Protein AF-V5GEQ9-F1 (afdb_monomer_lite)

InterPro domains:
  IPR002014 VHS domain [PS50179] (1-59)
  IPR004152 GAT domain [PS50909] (85-118)
  IPR008942 ENTH/VHS [G3DSA:1.25.40.90] (1-76)
  IPR008942 ENTH/VHS [SSF48464] (1-57)
  IPR027422 ADP-ribosylation factor-binding protein GGA1-3 [PTHR45905] (1-118)
  IPR041198 N-terminal extension of GAT domain [PF18308] (83-118)

Sequence (118 aa):
RFLNEMIKLVSPKYLGSQTPLTVKQKVLQLLYVWTLDYPKETKIKEAFDMLRKQGVIREIPNPNVPSYEPVNVPKRKLTSSVFQDEEKSKILQKLLQSKDPEDVQAANWLIKSMVKED

Radius of gyration: 20.28 Å; chains: 1; bounding box: 54×36×34 Å

Structure (mmCIF, N/CA/C/O backbone):
data_AF-V5GEQ9-F1
#
_entry.id   AF-V5GEQ9-F1
#
loop_
_atom_site.group_PDB
_atom_site.id
_atom_site.type_symbol
_atom_site.label_atom_id
_atom_site.label_alt_id
_atom_site.label_comp_id
_atom_site.label_asym_id
_atom_site.label_entity_id
_atom_site.label_seq_id
_atom_site.pdbx_PDB_ins_code
_atom_site.Cartn_x
_atom_site.Cartn_y
_atom_site.Cartn_z
_atom_site.occupancy
_atom_site.B_iso_or_equiv
_atom_site.auth_seq_id
_atom_site.auth_comp_id
_atom_site.auth_asym_id
_atom_site.auth_atom_id
_atom_site.pdbx_PDB_model_num
ATOM 1 N N . ARG A 1 1 ? 12.685 -7.970 4.347 1.00 89.62 1 ARG A N 1
ATOM 2 C CA . ARG A 1 1 ? 13.146 -8.695 3.131 1.00 89.62 1 ARG A CA 1
ATOM 3 C C . ARG A 1 1 ? 12.052 -8.769 2.066 1.00 89.62 1 ARG A C 1
ATOM 5 O O . ARG A 1 1 ? 12.287 -8.258 0.987 1.00 89.62 1 ARG A O 1
ATOM 12 N N . PHE A 1 2 ? 10.868 -9.315 2.369 1.00 96.00 2 PHE A N 1
ATOM 13 C CA . PHE A 1 2 ? 9.756 -9.443 1.410 1.00 96.00 2 PHE A CA 1
ATOM 14 C C . PHE A 1 2 ? 9.340 -8.122 0.729 1.00 96.00 2 PHE A C 1
ATOM 16 O O . PHE A 1 2 ? 9.328 -8.047 -0.495 1.00 96.00 2 PHE A O 1
ATOM 23 N N . LEU A 1 3 ? 9.106 -7.053 1.503 1.00 95.88 3 LEU A N 1
ATOM 24 C CA . LEU A 1 3 ? 8.722 -5.739 0.958 1.00 95.88 3 LEU A CA 1
ATOM 25 C C . LEU A 1 3 ? 9.721 -5.185 -0.070 1.00 95.88 3 LEU A C 1
ATOM 27 O O . LEU A 1 3 ? 9.317 -4.512 -1.010 1.00 95.88 3 LEU A O 1
ATOM 31 N N . ASN A 1 4 ? 11.011 -5.505 0.062 1.00 95.44 4 ASN A N 1
ATOM 32 C CA . ASN A 1 4 ? 12.026 -5.045 -0.887 1.00 95.44 4 ASN A CA 1
ATOM 33 C C . ASN A 1 4 ? 11.823 -5.674 -2.268 1.00 95.44 4 ASN A C 1
ATOM 35 O O . ASN A 1 4 ? 12.003 -4.995 -3.274 1.00 95.44 4 ASN A O 1
ATOM 39 N N . GLU A 1 5 ? 11.417 -6.943 -2.325 1.00 96.81 5 GLU A N 1
ATOM 40 C CA . GLU A 1 5 ? 11.107 -7.604 -3.594 1.00 96.81 5 GLU A CA 1
ATOM 41 C C . GLU A 1 5 ? 9.839 -7.007 -4.219 1.00 96.81 5 GLU A C 1
ATOM 43 O O . GLU A 1 5 ? 9.826 -6.718 -5.413 1.00 96.81 5 GLU A O 1
ATOM 48 N N . MET A 1 6 ? 8.827 -6.678 -3.405 1.00 95.44 6 MET A N 1
ATOM 49 C CA . MET A 1 6 ? 7.636 -5.961 -3.882 1.00 95.44 6 MET A CA 1
ATOM 50 C C . MET A 1 6 ? 7.980 -4.582 -4.458 1.00 95.44 6 MET A C 1
ATOM 52 O O . MET A 1 6 ? 7.485 -4.207 -5.519 1.00 95.44 6 MET A O 1
ATOM 56 N N . ILE A 1 7 ? 8.871 -3.838 -3.796 1.00 94.38 7 ILE A N 1
ATOM 57 C CA . ILE A 1 7 ? 9.342 -2.524 -4.254 1.00 94.38 7 ILE A CA 1
ATOM 58 C C . ILE A 1 7 ? 10.080 -2.639 -5.594 1.00 94.38 7 ILE A C 1
ATOM 60 O O . ILE A 1 7 ? 9.846 -1.824 -6.488 1.00 94.38 7 ILE A O 1
ATOM 64 N N . LYS A 1 8 ? 10.940 -3.650 -5.772 1.00 95.06 8 LYS A N 1
ATOM 65 C CA . LYS A 1 8 ? 11.666 -3.866 -7.037 1.00 95.06 8 LYS A CA 1
ATOM 66 C C . LYS A 1 8 ? 10.723 -4.118 -8.215 1.00 95.06 8 LYS A C 1
ATOM 68 O O . LYS A 1 8 ? 11.030 -3.676 -9.319 1.00 95.06 8 LYS A O 1
ATOM 73 N N . LEU A 1 9 ? 9.584 -4.778 -7.988 1.00 94.75 9 LEU A N 1
ATOM 74 C CA . LEU A 1 9 ? 8.586 -5.052 -9.030 1.00 94.75 9 LEU A CA 1
ATOM 75 C C . LEU A 1 9 ? 7.894 -3.790 -9.553 1.00 94.75 9 LEU A C 1
ATOM 77 O O . LEU A 1 9 ? 7.480 -3.770 -10.709 1.00 94.75 9 LEU A O 1
ATOM 81 N N . VAL A 1 10 ? 7.757 -2.750 -8.727 1.00 92.81 10 VAL A N 1
ATOM 82 C CA . VAL A 1 10 ? 7.013 -1.527 -9.085 1.00 92.81 10 VAL A CA 1
ATOM 83 C C . VAL A 1 10 ? 7.908 -0.326 -9.361 1.00 92.81 10 VAL A C 1
ATOM 85 O O . VAL A 1 10 ? 7.502 0.592 -10.069 1.00 92.81 10 VAL A O 1
ATOM 88 N N . SER A 1 11 ? 9.128 -0.317 -8.831 1.00 91.81 11 SER A N 1
ATOM 89 C CA . SER A 1 11 ? 10.044 0.809 -8.972 1.00 91.81 11 SER A CA 1
ATOM 90 C C . SER A 1 11 ? 10.723 0.816 -10.352 1.00 91.81 11 SER A C 1
ATOM 92 O O . SER A 1 11 ? 11.357 -0.179 -10.719 1.00 91.81 11 SER A O 1
ATOM 94 N N . PRO A 1 12 ? 10.683 1.942 -11.095 1.00 88.12 12 PRO A N 1
ATOM 95 C CA . PRO A 1 12 ? 11.366 2.083 -12.388 1.00 88.12 12 PRO A CA 1
ATOM 96 C C . PRO A 1 12 ? 12.887 1.909 -12.311 1.00 88.12 12 PRO A C 1
ATOM 98 O O . PRO A 1 12 ? 13.520 1.622 -13.318 1.00 88.12 12 PRO A O 1
ATOM 101 N N . LYS A 1 13 ? 13.476 2.068 -11.116 1.00 90.31 13 LYS A N 1
ATOM 102 C CA . LYS A 1 13 ? 14.910 1.845 -10.870 1.00 90.31 13 LYS A CA 1
ATOM 103 C C . LYS A 1 13 ? 15.316 0.367 -10.950 1.00 90.31 13 LYS A C 1
ATOM 105 O O . LYS A 1 13 ? 16.505 0.075 -10.948 1.00 90.31 13 LYS A O 1
ATOM 110 N N . TYR A 1 14 ? 14.345 -0.544 -10.963 1.00 92.19 14 TYR A N 1
ATOM 111 C CA . TYR A 1 14 ? 14.555 -1.988 -10.966 1.00 92.19 14 TYR A CA 1
ATOM 112 C C . TYR A 1 14 ? 13.716 -2.636 -12.078 1.00 92.19 14 TYR A C 1
ATOM 114 O O . TYR A 1 14 ? 13.899 -2.328 -13.252 1.00 92.19 14 TYR A O 1
ATOM 122 N N . LEU A 1 15 ? 12.780 -3.522 -11.726 1.00 90.38 15 LEU A N 1
ATOM 123 C CA . LEU A 1 15 ? 11.959 -4.261 -12.683 1.00 90.38 15 LEU A CA 1
ATOM 124 C C . LEU A 1 15 ? 10.701 -3.492 -13.099 1.00 90.38 15 LEU A C 1
ATOM 126 O O . LEU A 1 15 ? 10.023 -3.913 -14.026 1.00 90.38 15 LEU A O 1
ATOM 130 N N . GLY A 1 16 ? 10.387 -2.347 -12.481 1.00 89.06 16 GLY A N 1
ATOM 131 C CA . GLY A 1 16 ? 9.139 -1.613 -12.724 1.00 89.06 16 GLY A CA 1
ATOM 132 C C . GLY A 1 16 ? 8.881 -1.221 -14.183 1.00 89.06 16 GLY A C 1
ATOM 133 O O . GLY A 1 16 ? 7.722 -1.100 -14.579 1.00 89.06 16 GLY A O 1
ATOM 134 N N . SER A 1 17 ? 9.917 -1.064 -15.007 1.00 88.50 17 SER A N 1
ATOM 135 C CA . SER A 1 17 ? 9.759 -0.790 -16.445 1.00 88.50 17 SER A CA 1
ATOM 136 C C . SER A 1 17 ? 9.407 -2.040 -17.264 1.00 88.50 17 SER A C 1
ATOM 138 O O . SER A 1 17 ? 8.794 -1.914 -18.317 1.00 88.50 17 SER A O 1
ATOM 140 N N . GLN A 1 18 ? 9.760 -3.232 -16.774 1.00 92.94 18 GLN A N 1
ATOM 141 C CA . GLN A 1 18 ? 9.521 -4.527 -17.427 1.00 92.94 18 GLN A CA 1
ATOM 142 C C . GLN A 1 18 ? 8.279 -5.238 -16.869 1.00 92.94 18 GLN A C 1
ATOM 144 O O . GLN A 1 18 ? 7.662 -6.053 -17.550 1.00 92.94 18 GLN A O 1
ATOM 149 N N . THR A 1 19 ? 7.889 -4.926 -15.632 1.00 90.81 19 THR A N 1
ATOM 150 C CA . THR A 1 19 ? 6.704 -5.499 -14.993 1.00 90.81 19 THR A CA 1
ATOM 151 C C . THR A 1 19 ? 5.424 -5.011 -15.689 1.00 90.81 19 THR A C 1
ATOM 153 O O . THR A 1 19 ? 5.233 -3.792 -15.818 1.00 90.81 19 THR A O 1
ATOM 156 N N . PRO A 1 20 ? 4.499 -5.920 -16.064 1.00 91.56 20 PRO A N 1
ATOM 157 C CA . PRO A 1 20 ? 3.200 -5.558 -16.623 1.00 91.56 20 PRO A CA 1
ATOM 158 C C . PRO A 1 20 ? 2.429 -4.579 -15.733 1.00 91.56 20 PRO A C 1
ATOM 160 O O . PRO A 1 20 ? 2.487 -4.647 -14.501 1.00 91.56 20 PRO A O 1
ATOM 163 N N . LEU A 1 21 ? 1.671 -3.668 -16.350 1.00 85.62 21 LEU A N 1
ATOM 164 C CA . LEU A 1 21 ? 0.924 -2.636 -15.624 1.00 85.62 21 LEU A CA 1
ATOM 165 C C . LEU A 1 21 ? -0.063 -3.234 -14.610 1.00 85.62 21 LEU A C 1
ATOM 167 O O . LEU A 1 21 ? -0.110 -2.774 -13.472 1.00 85.62 21 LEU A O 1
ATOM 171 N N . THR A 1 22 ? -0.774 -4.295 -14.994 1.00 85.56 22 THR A N 1
ATOM 172 C CA . THR A 1 22 ? -1.734 -5.017 -14.142 1.00 85.56 22 THR A CA 1
ATOM 173 C C . THR A 1 22 ? -1.081 -5.577 -12.879 1.00 85.56 22 THR A C 1
ATOM 175 O O . THR A 1 22 ? -1.619 -5.448 -11.779 1.00 85.56 22 THR A O 1
ATOM 178 N N . VAL A 1 23 ? 0.127 -6.133 -13.009 1.00 88.62 23 VAL A N 1
ATOM 179 C CA . VAL A 1 23 ? 0.904 -6.647 -11.876 1.00 88.62 23 VAL A CA 1
ATOM 180 C C . VAL A 1 23 ? 1.328 -5.496 -10.970 1.00 88.62 23 VAL A C 1
ATOM 182 O O . VAL A 1 23 ? 1.116 -5.570 -9.762 1.00 88.62 23 VAL A O 1
ATOM 185 N N . LYS A 1 24 ? 1.850 -4.394 -11.528 1.00 86.75 24 LYS A N 1
ATOM 186 C CA . LYS A 1 24 ? 2.223 -3.213 -10.730 1.00 86.75 24 LYS A CA 1
ATOM 187 C C . LYS A 1 24 ? 1.040 -2.657 -9.947 1.00 86.75 24 LYS A C 1
ATOM 189 O O . LYS A 1 24 ? 1.166 -2.410 -8.752 1.00 86.75 24 LYS A O 1
ATOM 194 N N . GLN A 1 25 ? -0.114 -2.517 -10.596 1.00 85.62 25 GLN A N 1
ATOM 195 C CA . GLN A 1 25 ? -1.346 -2.073 -9.949 1.00 85.62 25 GLN A CA 1
ATOM 196 C C . GLN A 1 25 ? -1.742 -3.005 -8.803 1.00 85.62 25 GLN A C 1
ATOM 198 O O . GLN A 1 25 ? -2.041 -2.522 -7.713 1.00 85.62 25 GLN A O 1
ATOM 203 N N . LYS A 1 26 ? -1.673 -4.329 -9.001 1.00 87.50 26 LYS A N 1
ATOM 204 C CA . LYS A 1 26 ? -2.021 -5.290 -7.949 1.00 87.50 26 LYS A CA 1
ATOM 205 C C . LYS A 1 26 ? -1.062 -5.240 -6.761 1.00 87.50 26 LYS A C 1
ATOM 207 O O . LYS A 1 26 ? -1.513 -5.285 -5.620 1.00 87.50 26 LYS A O 1
ATOM 212 N N . VAL A 1 27 ? 0.240 -5.103 -7.014 1.00 91.38 27 VAL A N 1
ATOM 213 C CA . VAL A 1 27 ? 1.247 -4.928 -5.956 1.00 91.38 27 VAL A CA 1
ATOM 214 C C . VAL A 1 27 ? 0.969 -3.669 -5.139 1.00 91.38 27 VAL A C 1
ATOM 216 O O . VAL A 1 27 ? 0.955 -3.728 -3.912 1.00 91.38 27 VAL A O 1
ATOM 219 N N . LEU A 1 28 ? 0.718 -2.539 -5.805 1.00 89.69 28 LEU A N 1
ATOM 220 C CA . LEU A 1 28 ? 0.422 -1.274 -5.132 1.00 89.69 28 LEU A CA 1
ATOM 221 C C . LEU A 1 28 ? -0.895 -1.335 -4.344 1.00 89.69 28 LEU A C 1
ATOM 223 O O . LEU A 1 28 ? -0.950 -0.829 -3.226 1.00 89.69 28 LEU A O 1
ATOM 227 N N . GLN A 1 29 ? -1.921 -1.997 -4.889 1.00 87.12 29 GLN A N 1
ATOM 228 C CA . GLN A 1 29 ? -3.192 -2.235 -4.201 1.00 87.12 29 GLN A CA 1
ATOM 229 C C . GLN A 1 29 ? -2.990 -3.069 -2.929 1.00 87.12 29 GLN A C 1
ATOM 231 O O . GLN A 1 29 ? -3.497 -2.698 -1.875 1.00 87.12 29 GLN A O 1
ATOM 236 N N . LEU A 1 30 ? -2.235 -4.171 -3.006 1.00 88.19 30 LEU A N 1
ATOM 237 C CA . LEU A 1 30 ? -1.951 -5.020 -1.845 1.00 88.19 30 LEU A CA 1
ATOM 238 C C . LEU A 1 30 ? -1.166 -4.267 -0.771 1.00 88.19 30 LEU A C 1
ATOM 240 O O . LEU A 1 30 ? -1.536 -4.327 0.395 1.00 88.19 30 LEU A O 1
ATOM 244 N N . LEU A 1 31 ? -0.132 -3.513 -1.159 1.00 89.62 31 LEU A N 1
ATOM 245 C CA . LEU A 1 31 ? 0.618 -2.683 -0.216 1.00 89.62 31 LEU A CA 1
ATOM 246 C C . LEU A 1 31 ? -0.294 -1.677 0.491 1.00 89.62 31 LEU A C 1
ATOM 248 O O . LEU A 1 31 ? -0.179 -1.536 1.702 1.00 89.62 31 LEU A O 1
ATOM 252 N N . TYR A 1 32 ? -1.211 -1.027 -0.234 1.00 87.69 32 TYR A N 1
ATOM 253 C CA . TYR A 1 32 ? -2.191 -0.117 0.358 1.00 87.69 32 TYR A CA 1
ATOM 254 C C . TYR A 1 32 ? -3.119 -0.830 1.350 1.00 87.69 32 TYR A C 1
ATOM 256 O O . TYR A 1 32 ? -3.201 -0.415 2.503 1.00 87.69 32 TYR A O 1
ATOM 264 N N . VAL A 1 33 ? -3.771 -1.922 0.939 1.00 86.56 33 VAL A N 1
ATOM 265 C CA . VAL A 1 33 ? -4.676 -2.700 1.805 1.00 86.56 33 VAL A CA 1
ATOM 266 C C . VAL A 1 33 ? -3.959 -3.154 3.076 1.00 86.56 33 VAL A C 1
ATOM 268 O O . VAL A 1 33 ? -4.469 -2.969 4.174 1.00 86.56 33 VAL A O 1
ATOM 271 N N . TRP A 1 34 ? -2.717 -3.624 2.963 1.00 91.75 34 TRP A N 1
ATOM 272 C CA . TRP A 1 34 ? -1.935 -4.034 4.126 1.00 91.75 34 TRP A CA 1
ATOM 273 C C . TRP A 1 34 ? -1.568 -2.887 5.071 1.00 91.75 34 TRP A C 1
ATOM 275 O O . TRP A 1 34 ? -1.363 -3.143 6.254 1.00 91.75 34 TRP A O 1
ATOM 285 N N . THR A 1 35 ? -1.515 -1.632 4.606 1.00 88.44 35 THR A N 1
AT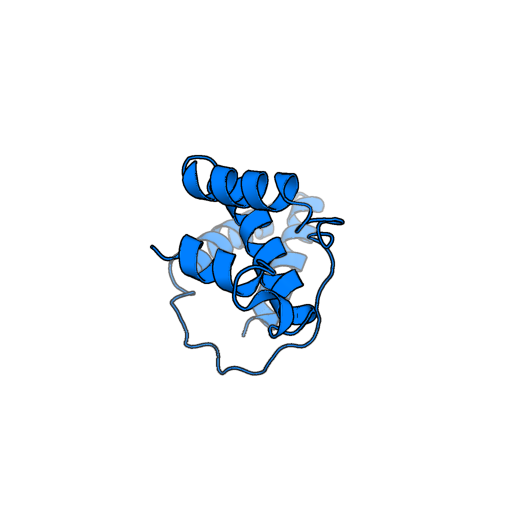OM 286 C CA . THR A 1 35 ? -1.383 -0.495 5.538 1.00 88.44 35 THR A CA 1
ATOM 287 C C . THR A 1 35 ? -2.621 -0.301 6.414 1.00 88.44 35 THR A C 1
ATOM 289 O O . THR A 1 35 ? -2.492 0.247 7.507 1.00 88.44 35 THR A O 1
ATOM 292 N N . LEU A 1 36 ? -3.794 -0.745 5.949 1.00 86.25 36 LEU A N 1
ATOM 293 C CA . LEU A 1 36 ? -5.058 -0.687 6.686 1.00 86.25 36 LEU A CA 1
ATOM 294 C C . LEU A 1 36 ? -5.243 -1.919 7.579 1.00 86.25 36 LEU A C 1
ATOM 296 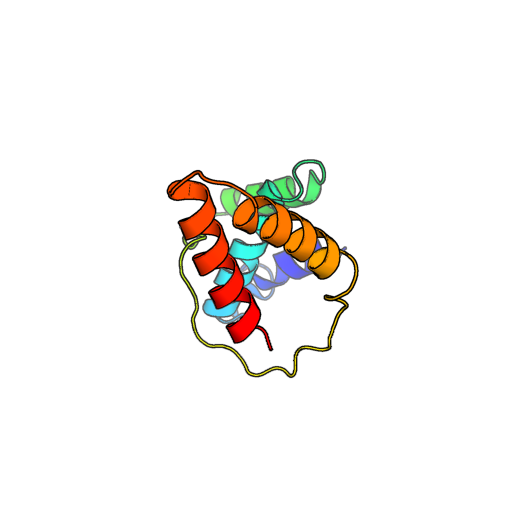O O . LEU A 1 36 ? -5.569 -1.767 8.752 1.00 86.25 36 LEU A O 1
ATOM 300 N N . ASP A 1 37 ? -4.986 -3.116 7.045 1.00 88.69 37 ASP A N 1
ATOM 301 C CA . ASP A 1 37 ? -5.193 -4.388 7.754 1.00 88.69 37 ASP A CA 1
ATOM 302 C C . ASP A 1 37 ? -4.146 -4.627 8.853 1.00 88.69 37 ASP A C 1
ATOM 304 O O . ASP A 1 37 ? -4.433 -5.245 9.880 1.00 88.69 37 ASP A O 1
ATOM 308 N N . TYR A 1 38 ? -2.923 -4.119 8.659 1.00 89.69 38 TYR A N 1
ATOM 309 C CA . TYR A 1 38 ? -1.794 -4.325 9.569 1.00 89.69 38 TYR A CA 1
ATOM 310 C C . TYR A 1 38 ? -1.182 -2.992 10.035 1.00 89.69 38 TYR A C 1
ATOM 312 O O . TYR A 1 38 ? -0.003 -2.727 9.793 1.00 89.69 38 TYR A O 1
ATOM 320 N N . PRO A 1 39 ? -1.926 -2.141 10.768 1.00 88.62 39 PRO A N 1
ATOM 321 C CA . PRO A 1 39 ? -1.469 -0.797 11.139 1.00 88.62 39 PRO A CA 1
ATOM 322 C C . PRO A 1 39 ? -0.259 -0.798 12.090 1.00 88.62 39 PRO A C 1
ATOM 324 O O . PRO A 1 39 ? 0.459 0.197 12.184 1.00 88.62 39 PRO A O 1
ATOM 327 N N . LYS A 1 40 ? -0.012 -1.913 12.793 1.00 92.31 40 LYS A N 1
ATOM 328 C CA . LYS A 1 40 ? 1.166 -2.099 13.657 1.00 92.31 40 LYS A CA 1
ATOM 329 C C . LYS A 1 40 ? 2.451 -2.350 12.857 1.00 92.31 40 LYS A C 1
ATOM 331 O O . LYS A 1 40 ? 3.539 -2.072 13.353 1.00 92.31 40 LYS A O 1
ATOM 336 N N . GLU A 1 41 ? 2.336 -2.836 11.620 1.00 92.75 41 GLU A N 1
ATOM 337 C CA . GLU A 1 41 ? 3.468 -3.142 10.744 1.00 92.75 41 GLU A CA 1
ATOM 338 C C . GLU A 1 41 ? 3.934 -1.882 10.005 1.00 92.75 41 GLU A C 1
ATOM 340 O O . GLU A 1 41 ? 3.700 -1.677 8.810 1.00 92.75 41 GLU A O 1
ATOM 345 N N . THR A 1 42 ? 4.630 -1.008 10.732 1.00 92.75 42 THR A N 1
ATOM 346 C CA . THR A 1 42 ? 5.049 0.321 10.249 1.00 92.75 42 THR A CA 1
ATOM 347 C C . THR A 1 42 ? 5.866 0.273 8.958 1.00 92.75 42 THR A C 1
ATOM 349 O O . THR A 1 42 ? 5.756 1.168 8.120 1.00 92.75 42 THR A O 1
ATOM 352 N N . LYS A 1 43 ? 6.625 -0.807 8.735 1.00 95.56 43 LYS A N 1
ATOM 353 C CA . LYS A 1 43 ? 7.447 -1.008 7.532 1.00 95.56 43 LYS A CA 1
ATOM 354 C C . LYS A 1 43 ? 6.634 -1.044 6.240 1.00 95.56 43 LYS A C 1
ATOM 356 O O . LYS A 1 43 ? 7.140 -0.626 5.199 1.00 95.56 43 LYS A O 1
ATOM 361 N N . ILE A 1 44 ? 5.389 -1.517 6.293 1.00 92.69 44 ILE A N 1
ATOM 362 C CA . ILE A 1 44 ? 4.498 -1.551 5.128 1.00 92.69 44 ILE A CA 1
ATOM 363 C C . ILE A 1 44 ? 4.108 -0.121 4.750 1.00 92.69 44 ILE A C 1
ATOM 365 O O . ILE A 1 44 ? 4.257 0.280 3.593 1.00 92.69 44 ILE A O 1
ATOM 369 N N . LYS A 1 45 ? 3.698 0.674 5.746 1.00 91.56 45 LYS A N 1
ATOM 370 C CA . LYS A 1 45 ? 3.351 2.087 5.570 1.00 91.56 45 LYS A CA 1
ATOM 371 C C . LYS A 1 45 ? 4.543 2.912 5.085 1.00 91.56 45 LYS A C 1
ATOM 373 O O . LYS A 1 45 ? 4.398 3.676 4.138 1.00 91.56 45 LYS A O 1
ATOM 378 N N . GLU A 1 46 ? 5.728 2.708 5.662 1.00 93.75 46 GLU A N 1
ATOM 379 C CA . GLU A 1 46 ? 6.970 3.357 5.218 1.00 93.75 46 GLU A CA 1
ATOM 380 C C . GLU A 1 46 ? 7.277 3.066 3.741 1.00 93.75 46 GLU A C 1
ATOM 382 O O . GLU A 1 46 ? 7.575 3.983 2.975 1.00 93.75 46 GLU A O 1
ATOM 387 N N . ALA A 1 47 ? 7.178 1.799 3.320 1.00 94.19 47 ALA A N 1
ATOM 388 C CA . ALA A 1 47 ? 7.422 1.403 1.936 1.00 94.19 47 ALA A CA 1
ATOM 389 C C . ALA A 1 47 ? 6.397 2.021 0.970 1.00 94.19 47 ALA A C 1
ATOM 391 O O . ALA A 1 47 ? 6.773 2.524 -0.092 1.00 94.19 47 ALA A O 1
ATOM 392 N N . PHE A 1 48 ? 5.117 2.020 1.347 1.00 91.69 48 PHE A N 1
ATOM 393 C CA . PHE A 1 48 ? 4.045 2.619 0.557 1.00 91.69 48 PHE A CA 1
ATOM 394 C C . PHE A 1 48 ? 4.211 4.142 0.419 1.00 91.69 48 PHE A C 1
ATOM 396 O O . PHE A 1 48 ? 4.210 4.670 -0.696 1.00 91.69 48 PHE A O 1
ATOM 403 N N . ASP A 1 49 ? 4.438 4.845 1.532 1.00 91.06 49 ASP A N 1
ATOM 404 C CA . ASP A 1 49 ? 4.644 6.297 1.554 1.00 91.06 49 ASP A CA 1
ATOM 405 C C . ASP A 1 49 ? 5.899 6.697 0.757 1.00 91.06 49 ASP A C 1
ATOM 407 O O . ASP A 1 49 ? 5.886 7.692 0.025 1.00 91.06 49 ASP A O 1
ATOM 411 N N . MET A 1 50 ? 6.970 5.898 0.828 1.00 94.44 50 MET A N 1
ATOM 412 C CA . MET A 1 50 ? 8.176 6.086 0.017 1.00 94.44 50 MET A CA 1
ATOM 413 C C . MET A 1 50 ? 7.876 5.981 -1.487 1.00 94.44 50 MET A C 1
ATOM 415 O O . MET A 1 50 ? 8.310 6.844 -2.253 1.00 94.44 50 MET A O 1
ATOM 419 N N . LEU A 1 51 ? 7.136 4.954 -1.922 1.00 90.12 51 LEU A N 1
ATOM 420 C CA . LEU A 1 51 ? 6.749 4.776 -3.329 1.00 90.12 51 LEU A CA 1
ATOM 421 C C . LEU A 1 51 ? 5.861 5.927 -3.823 1.00 90.12 51 LEU A C 1
ATOM 423 O O . LEU A 1 51 ? 6.036 6.407 -4.946 1.00 90.12 51 LEU A O 1
ATOM 427 N N . ARG A 1 52 ? 4.95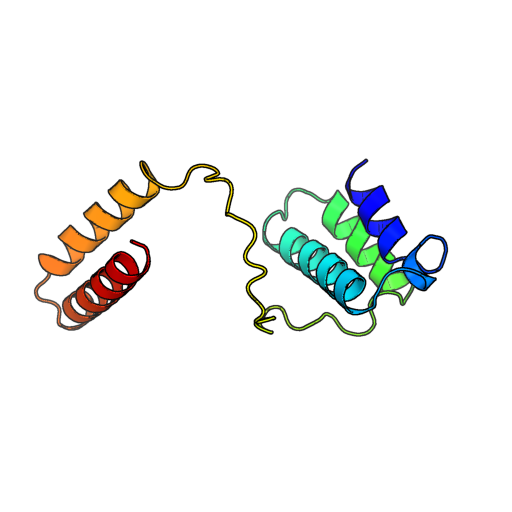6 6.421 -2.968 1.00 88.12 52 ARG A N 1
ATOM 428 C CA . ARG A 1 52 ? 4.138 7.606 -3.253 1.00 88.12 52 ARG A CA 1
ATOM 429 C C . ARG A 1 52 ? 4.996 8.857 -3.425 1.00 88.12 52 ARG A C 1
ATOM 431 O O . ARG A 1 52 ? 4.853 9.561 -4.418 1.00 88.12 52 ARG A O 1
ATOM 438 N N . LYS A 1 53 ? 5.938 9.102 -2.510 1.00 89.38 53 LYS A N 1
ATOM 439 C CA . LYS A 1 53 ? 6.857 10.255 -2.567 1.00 89.38 53 LYS A CA 1
ATOM 440 C C . LYS A 1 53 ? 7.722 10.259 -3.831 1.00 89.38 53 LYS A C 1
ATOM 442 O O . LYS A 1 53 ? 8.055 11.322 -4.339 1.00 89.38 53 LYS A O 1
ATOM 447 N N . GLN A 1 54 ? 8.073 9.083 -4.347 1.00 88.12 54 GLN A N 1
ATOM 448 C CA . GLN A 1 54 ? 8.836 8.928 -5.591 1.00 88.12 54 GLN A CA 1
ATOM 449 C C . GLN A 1 54 ? 7.982 9.075 -6.864 1.00 88.12 54 GLN A C 1
ATOM 451 O O . GLN A 1 54 ? 8.513 8.939 -7.964 1.00 88.12 54 GLN A O 1
ATOM 456 N N . GLY A 1 55 ? 6.672 9.317 -6.743 1.00 84.06 55 GLY A N 1
ATOM 457 C CA . GLY A 1 55 ? 5.766 9.455 -7.887 1.00 84.06 55 GLY A CA 1
ATOM 458 C C . GLY A 1 55 ? 5.476 8.140 -8.620 1.00 84.06 55 GLY A C 1
ATOM 459 O O . GLY A 1 55 ? 4.966 8.165 -9.742 1.00 84.06 55 GLY A O 1
ATOM 460 N N . VAL A 1 56 ? 5.797 6.994 -8.003 1.00 82.75 56 VAL A N 1
ATOM 461 C CA . VAL A 1 56 ? 5.462 5.659 -8.531 1.00 82.75 56 VAL A CA 1
ATOM 462 C C . VAL A 1 56 ? 3.960 5.399 -8.392 1.00 82.75 56 VAL A C 1
ATOM 464 O O . VAL A 1 56 ? 3.354 4.770 -9.254 1.00 82.75 56 VAL A O 1
ATOM 467 N N . ILE A 1 57 ? 3.352 5.928 -7.329 1.00 79.12 57 ILE A N 1
ATOM 468 C CA . ILE A 1 57 ? 1.913 5.857 -7.066 1.00 79.12 57 ILE A CA 1
ATOM 469 C C . ILE A 1 57 ? 1.306 7.204 -7.454 1.00 79.12 57 ILE A C 1
ATOM 471 O O . ILE A 1 57 ? 1.438 8.172 -6.707 1.00 79.12 57 ILE A O 1
ATOM 475 N N . ARG A 1 58 ? 0.693 7.277 -8.640 1.00 68.88 58 ARG A N 1
ATOM 476 C CA . ARG A 1 58 ? 0.006 8.490 -9.129 1.00 68.88 58 ARG A CA 1
ATOM 477 C C . ARG A 1 58 ? -1.479 8.473 -8.787 1.00 68.88 58 ARG A C 1
ATOM 479 O O . ARG A 1 58 ? -2.003 9.461 -8.296 1.00 68.88 58 ARG A O 1
ATOM 486 N N . GLU A 1 59 ? -2.109 7.318 -8.962 1.00 59.34 59 GLU A N 1
ATOM 487 C CA . GLU A 1 59 ? -3.489 7.048 -8.571 1.00 59.34 59 GLU A CA 1
ATOM 488 C C . GLU A 1 59 ? -3.509 5.680 -7.891 1.00 59.34 59 GLU A C 1
ATOM 490 O O . GLU A 1 59 ? -2.970 4.706 -8.425 1.00 59.34 59 GLU A O 1
ATOM 495 N N . ILE A 1 60 ? -4.057 5.610 -6.676 1.00 61.47 60 ILE A N 1
ATOM 496 C CA . ILE A 1 60 ? -4.254 4.330 -5.994 1.00 61.47 60 ILE A CA 1
ATOM 497 C C . ILE A 1 60 ? -5.417 3.647 -6.721 1.00 61.47 60 ILE A C 1
ATOM 499 O O . ILE A 1 60 ? -6.505 4.228 -6.751 1.00 61.47 60 ILE A O 1
ATOM 503 N N . PRO A 1 61 ? -5.226 2.452 -7.314 1.00 51.91 61 PRO A N 1
ATOM 504 C CA . PRO A 1 61 ? -6.328 1.711 -7.906 1.00 51.91 61 PRO A CA 1
ATOM 505 C C . PRO A 1 61 ? -7.383 1.511 -6.825 1.00 51.91 61 PRO A C 1
ATOM 507 O O . PRO A 1 61 ? -7.073 0.987 -5.753 1.00 51.91 61 PRO A O 1
ATOM 510 N N . ASN A 1 62 ? -8.592 1.999 -7.092 1.00 52.72 62 ASN A N 1
ATOM 511 C CA . ASN A 1 62 ? -9.700 1.990 -6.149 1.00 52.72 62 ASN A CA 1
ATOM 512 C C . ASN A 1 62 ? -9.803 0.584 -5.507 1.00 52.72 62 ASN A C 1
ATOM 514 O O . ASN A 1 62 ? -9.876 -0.406 -6.242 1.00 52.72 62 ASN A O 1
ATOM 518 N N . PRO A 1 63 ? -9.773 0.449 -4.167 1.00 52.69 63 PRO A N 1
ATOM 519 C CA . PRO A 1 63 ? -9.826 -0.857 -3.500 1.00 52.69 63 PRO A CA 1
ATOM 520 C C . PRO A 1 63 ? -11.049 -1.687 -3.907 1.00 52.69 63 PRO A C 1
ATOM 522 O O . PRO A 1 63 ? -11.020 -2.910 -3.811 1.00 52.69 63 PRO A O 1
ATOM 525 N N . ASN A 1 64 ? -12.080 -1.005 -4.413 1.00 46.81 64 ASN A N 1
ATOM 526 C CA . ASN A 1 64 ? -13.358 -1.550 -4.837 1.00 46.81 64 ASN A CA 1
ATOM 527 C C . ASN A 1 64 ? -13.443 -1.923 -6.323 1.00 46.81 64 ASN A C 1
ATOM 529 O O . ASN A 1 64 ? -14.547 -2.199 -6.778 1.00 46.81 64 ASN A O 1
ATOM 533 N N . VAL A 1 65 ? -12.354 -1.923 -7.110 1.00 41.97 65 VAL A N 1
ATOM 534 C CA . VAL A 1 65 ? -12.438 -2.487 -8.471 1.00 41.97 65 VAL A CA 1
ATOM 535 C C . VAL A 1 65 ? -12.407 -4.010 -8.352 1.00 41.97 65 VAL A C 1
ATOM 537 O O . VAL A 1 65 ? -11.360 -4.567 -7.994 1.00 41.97 65 VAL A O 1
ATOM 540 N N . PRO A 1 66 ? -13.512 -4.717 -8.650 1.00 39.69 66 PRO A N 1
ATOM 541 C CA . PRO A 1 66 ? -13.463 -6.154 -8.732 1.00 39.69 66 PRO A CA 1
ATOM 542 C C . PRO A 1 66 ? -12.730 -6.462 -10.036 1.00 39.69 66 PRO A C 1
ATOM 544 O O . PRO A 1 66 ? -13.300 -6.397 -11.122 1.00 39.69 66 PRO A O 1
ATOM 547 N N . SER A 1 67 ? -11.431 -6.741 -9.944 1.00 40.34 67 SER A N 1
ATOM 548 C CA . SER A 1 67 ? -10.713 -7.362 -11.053 1.00 40.34 67 SER A CA 1
ATOM 549 C C . SER A 1 67 ? -11.222 -8.800 -11.158 1.00 40.34 67 SER A C 1
ATOM 551 O O . SER A 1 67 ? -10.638 -9.734 -10.610 1.00 40.34 67 SER A O 1
ATOM 553 N N . TYR A 1 68 ? -12.402 -8.947 -11.761 1.00 44.75 68 TYR A N 1
ATOM 554 C CA . TYR A 1 68 ? -12.899 -10.207 -12.275 1.00 44.75 68 TYR A CA 1
ATOM 555 C C . TYR A 1 68 ? -12.005 -10.571 -13.454 1.00 44.75 68 TYR A C 1
ATOM 557 O O . TYR A 1 68 ? -12.233 -10.123 -14.566 1.00 44.75 68 TYR A O 1
ATOM 565 N N . GLU A 1 69 ? -10.996 -11.386 -13.187 1.00 35.47 69 GLU A N 1
ATOM 566 C CA . GLU A 1 69 ? -10.984 -12.721 -13.770 1.00 35.47 69 GLU A CA 1
ATOM 567 C C . GLU A 1 69 ? -10.540 -13.694 -12.675 1.00 35.47 69 GLU A C 1
ATOM 569 O O . GLU A 1 69 ? -9.439 -13.550 -12.127 1.00 35.47 69 GLU A O 1
ATOM 574 N N . PRO A 1 70 ? -11.386 -14.665 -12.286 1.00 38.97 70 PRO A N 1
ATOM 575 C CA . PRO A 1 70 ? -10.954 -15.731 -11.410 1.00 38.97 70 PRO A CA 1
ATOM 576 C C . PRO A 1 70 ? -9.973 -16.577 -12.216 1.00 38.97 70 PRO A C 1
ATOM 578 O O . PRO A 1 70 ? -10.367 -17.453 -12.983 1.00 38.97 70 PRO A O 1
ATOM 581 N N . VAL A 1 71 ? -8.676 -16.317 -12.052 1.00 38.12 71 VAL A N 1
ATOM 582 C CA . VAL A 1 71 ? -7.670 -17.302 -12.431 1.00 38.12 71 VAL A CA 1
ATOM 583 C C . VAL A 1 71 ? -8.043 -18.550 -11.648 1.00 38.12 71 VAL A C 1
ATOM 585 O O . VAL A 1 71 ? -8.016 -18.548 -10.416 1.00 38.12 71 VAL A O 1
ATOM 588 N N . ASN A 1 72 ? -8.459 -19.584 -12.372 1.00 40.06 72 ASN A N 1
ATOM 589 C CA . ASN A 1 72 ? -8.818 -20.893 -11.854 1.00 40.06 72 ASN A CA 1
ATOM 590 C C . ASN A 1 72 ? -7.544 -21.615 -11.384 1.00 40.06 72 ASN A C 1
ATOM 592 O O . ASN A 1 72 ? -7.185 -22.686 -11.865 1.00 40.06 72 ASN A O 1
ATOM 596 N N . VAL A 1 73 ? -6.794 -20.981 -10.478 1.00 40.75 73 VAL A N 1
ATOM 597 C CA . VAL A 1 73 ? -5.815 -21.682 -9.667 1.00 40.75 73 VAL A CA 1
ATOM 598 C C . VAL A 1 73 ? -6.631 -22.622 -8.789 1.00 40.75 73 VAL A C 1
ATOM 600 O O . VAL A 1 73 ? -7.549 -22.151 -8.110 1.00 40.75 73 VAL A O 1
ATOM 603 N N . PRO A 1 74 ? -6.345 -23.936 -8.779 1.00 37.12 74 PRO A N 1
ATOM 604 C CA . PRO A 1 74 ? -6.928 -24.800 -7.776 1.00 37.12 74 PRO A CA 1
ATOM 605 C C . PRO A 1 74 ? -6.514 -24.188 -6.446 1.00 37.12 74 PRO A C 1
ATOM 607 O O . PRO A 1 74 ? -5.323 -24.164 -6.115 1.00 37.12 74 PRO A O 1
ATOM 610 N N . LYS A 1 75 ? -7.479 -23.591 -5.736 1.00 44.31 75 LYS A N 1
ATOM 611 C CA . LYS A 1 75 ? -7.264 -23.051 -4.401 1.00 44.31 75 LYS A CA 1
ATOM 612 C C . LYS A 1 75 ? -6.707 -24.218 -3.604 1.00 44.31 75 LYS A C 1
ATOM 614 O O . LYS A 1 75 ? -7.438 -25.147 -3.268 1.00 44.31 75 LYS A O 1
ATOM 619 N N . ARG A 1 76 ? -5.396 -24.208 -3.339 1.00 42.25 76 ARG A N 1
ATOM 620 C CA . ARG A 1 76 ? -4.835 -25.040 -2.280 1.00 42.25 76 ARG A CA 1
ATOM 621 C C . ARG A 1 76 ? -5.639 -24.637 -1.061 1.00 42.25 76 ARG A C 1
ATOM 623 O O . ARG A 1 76 ? -5.569 -23.475 -0.666 1.00 42.25 76 ARG A O 1
ATOM 630 N N . LYS A 1 77 ? -6.481 -25.558 -0.588 1.00 46.06 77 LYS A N 1
ATOM 631 C CA . LYS A 1 77 ? -7.326 -25.422 0.594 1.00 46.06 77 LYS A CA 1
ATOM 632 C C . LYS A 1 77 ? -6.413 -25.121 1.779 1.00 46.06 77 LYS A C 1
ATOM 634 O O . LYS A 1 77 ? -5.990 -26.011 2.503 1.00 46.06 77 LYS A O 1
ATOM 639 N N . LEU A 1 78 ? -6.048 -23.858 1.928 1.00 43.78 78 LEU A N 1
ATOM 640 C CA . LEU A 1 78 ? -5.446 -23.311 3.125 1.00 43.78 78 LEU A CA 1
ATOM 641 C C . LEU A 1 78 ? -6.622 -23.013 4.045 1.00 43.78 78 LEU A C 1
ATOM 643 O O . LEU A 1 78 ? -7.125 -21.899 4.092 1.00 43.78 78 LEU A O 1
ATOM 647 N N . THR A 1 79 ? -7.112 -24.090 4.660 1.00 40.47 79 THR A N 1
ATOM 648 C CA . THR A 1 79 ? -7.796 -24.081 5.954 1.00 40.47 79 THR A CA 1
ATOM 649 C C . THR A 1 79 ? -8.839 -22.970 6.132 1.00 40.47 79 THR A C 1
ATOM 651 O O . THR A 1 79 ? -8.714 -22.129 7.020 1.00 40.47 79 THR A O 1
ATOM 654 N N . SER A 1 80 ? -9.895 -22.964 5.323 1.00 53.91 80 SER A N 1
ATOM 655 C CA . SER A 1 80 ? -11.201 -22.655 5.909 1.00 53.91 80 SER A CA 1
ATOM 656 C C . SER A 1 80 ? -11.720 -23.931 6.579 1.00 53.91 80 SER A C 1
ATOM 658 O O . SER A 1 80 ? -11.239 -25.021 6.274 1.00 53.91 80 SER A O 1
ATOM 660 N N . SER A 1 81 ? -12.733 -23.802 7.430 1.00 51.81 81 SER A N 1
ATOM 661 C CA . SER A 1 81 ? -13.693 -24.888 7.691 1.00 51.81 81 SER A CA 1
ATOM 662 C C . SER A 1 81 ? -13.519 -25.747 8.948 1.00 51.81 81 SER A C 1
ATOM 664 O O . SER A 1 81 ? -13.716 -26.951 8.914 1.00 51.81 81 SER A O 1
ATOM 666 N N . VAL A 1 82 ? -13.251 -25.132 10.105 1.00 46.19 82 VAL A N 1
ATOM 667 C CA . VAL A 1 82 ? -13.901 -25.631 11.342 1.00 46.19 82 VAL A CA 1
ATOM 668 C C . VAL A 1 82 ? -14.375 -24.450 12.183 1.00 46.19 82 VAL A C 1
ATOM 670 O O . VAL A 1 82 ? -15.558 -24.314 12.468 1.00 46.19 82 VAL A O 1
ATOM 673 N N . PHE A 1 83 ? -13.474 -23.514 12.493 1.00 43.19 83 PHE A N 1
ATOM 674 C CA . PHE A 1 83 ? -13.790 -22.423 13.421 1.00 43.19 83 PHE A CA 1
ATOM 675 C C . PHE A 1 83 ? -14.759 -21.375 12.840 1.00 43.19 83 PHE A C 1
ATOM 677 O O . PHE A 1 83 ? -15.633 -20.882 13.544 1.00 43.19 83 PHE A O 1
ATOM 684 N N . GLN A 1 84 ? -14.641 -21.065 11.541 1.00 56.59 84 GLN A N 1
ATOM 685 C CA . GLN A 1 84 ? -15.554 -20.130 10.868 1.00 56.59 84 GLN A CA 1
ATOM 686 C C . GLN A 1 84 ? -16.944 -20.730 10.629 1.00 56.59 84 GLN A C 1
ATOM 688 O O . GLN A 1 84 ? -17.931 -20.004 10.718 1.00 56.59 84 GLN A O 1
ATOM 693 N N . ASP A 1 85 ? -17.039 -22.035 10.366 1.00 66.25 85 ASP A N 1
ATOM 694 C CA . ASP A 1 85 ? -18.335 -22.681 10.134 1.00 66.25 85 ASP A CA 1
ATOM 695 C C . ASP A 1 85 ? -19.108 -22.846 11.445 1.00 66.25 85 ASP A C 1
ATOM 697 O O . ASP A 1 85 ? -20.320 -22.635 11.464 1.00 66.25 85 ASP A O 1
ATOM 701 N N . GLU A 1 86 ? -18.426 -23.105 12.568 1.00 71.94 86 GLU A N 1
ATOM 702 C CA . GLU A 1 86 ? -19.059 -23.111 13.893 1.00 71.94 86 GLU A CA 1
ATOM 703 C C . GLU A 1 86 ? -19.611 -21.736 14.294 1.00 71.94 86 GLU A C 1
ATOM 705 O O . GLU A 1 86 ? -20.725 -21.640 14.815 1.00 71.94 86 GLU A O 1
ATOM 710 N N . GLU A 1 87 ? -18.860 -20.657 14.058 1.00 76.12 87 GLU A N 1
ATOM 711 C CA . GLU A 1 87 ? -19.298 -19.299 14.396 1.00 76.12 87 GLU A CA 1
ATOM 712 C C . GLU A 1 87 ? -20.477 -18.856 13.521 1.00 76.12 87 GLU A C 1
ATOM 714 O O . GLU A 1 87 ? -21.501 -18.398 14.038 1.00 76.12 87 GLU A O 1
ATOM 719 N N . LYS A 1 88 ? -20.388 -19.081 12.204 1.00 77.50 88 LYS A N 1
ATOM 720 C CA . LYS A 1 88 ? -21.488 -18.805 11.275 1.00 77.50 88 LYS A CA 1
ATOM 721 C C . LYS A 1 88 ? -22.734 -19.642 11.606 1.00 77.50 88 LYS A C 1
ATOM 723 O O . LYS A 1 88 ? -23.843 -19.115 11.542 1.00 77.50 88 LYS A O 1
ATOM 728 N N . SER A 1 89 ? -22.569 -20.903 12.019 1.00 80.88 89 SER A N 1
ATOM 729 C CA . SER A 1 89 ? -23.683 -21.773 12.434 1.00 80.88 89 SER A CA 1
ATOM 730 C C . SER A 1 89 ? -24.384 -21.257 13.693 1.00 80.88 89 SER A C 1
ATOM 732 O O . SER A 1 89 ? -25.614 -21.229 13.744 1.00 80.88 89 SER A O 1
ATOM 734 N N . LYS A 1 90 ? -23.628 -20.776 14.692 1.00 85.19 90 LYS A N 1
ATOM 735 C CA . LYS A 1 90 ? -24.194 -20.159 15.908 1.00 85.19 90 LYS A CA 1
ATOM 736 C C . LYS A 1 90 ? -24.967 -18.879 15.595 1.00 85.19 90 LYS A C 1
ATOM 738 O O . LYS A 1 90 ? -26.041 -18.656 16.155 1.00 85.19 90 LYS A O 1
ATOM 743 N N . ILE A 1 91 ? -24.442 -18.048 14.695 1.00 85.62 91 ILE A N 1
ATOM 744 C CA . ILE A 1 91 ? -25.109 -16.817 14.252 1.00 85.62 91 ILE A CA 1
ATOM 745 C C . ILE A 1 91 ? -26.406 -17.159 13.518 1.00 85.62 91 ILE A C 1
ATOM 747 O O . ILE A 1 91 ? -27.453 -16.610 13.853 1.00 85.62 91 ILE A O 1
ATOM 751 N N . LEU A 1 92 ? -26.370 -18.115 12.587 1.00 86.06 92 LEU A N 1
ATOM 752 C CA . LEU A 1 92 ? -27.562 -18.558 11.869 1.00 86.06 92 LEU A CA 1
ATOM 753 C C . LEU A 1 92 ? -28.636 -19.099 12.823 1.00 86.06 92 LEU A C 1
ATOM 755 O O . LEU A 1 92 ? -29.801 -18.731 12.705 1.00 86.06 92 LEU A O 1
ATOM 759 N N . GLN A 1 93 ? -28.248 -19.917 13.805 1.00 87.44 93 GLN A N 1
ATOM 760 C CA . GLN A 1 93 ? -29.172 -20.447 14.807 1.00 87.44 93 GLN A CA 1
ATOM 761 C C . GLN A 1 93 ? -29.836 -19.329 15.623 1.00 87.44 93 GLN A C 1
ATOM 763 O O . GLN A 1 93 ? -31.042 -19.380 15.860 1.00 87.44 93 GLN A O 1
ATOM 768 N N . LYS A 1 94 ? -29.074 -18.300 16.016 1.00 87.25 94 LYS A N 1
ATOM 769 C CA . LYS A 1 94 ? -29.605 -17.135 16.736 1.00 87.25 94 LYS A CA 1
ATOM 770 C C . LYS A 1 94 ? -30.588 -16.331 15.879 1.00 87.25 94 LYS A C 1
ATOM 772 O O . LYS A 1 94 ? -31.641 -15.950 16.380 1.00 87.25 94 LYS A O 1
ATOM 777 N N . LEU A 1 95 ? -30.266 -16.113 14.604 1.00 87.56 95 LEU A N 1
ATOM 778 C CA . LEU A 1 95 ? -31.120 -15.376 13.668 1.00 87.56 95 LEU A CA 1
ATOM 779 C C . LEU A 1 95 ? -32.429 -16.129 13.371 1.00 87.56 95 LEU A C 1
ATOM 781 O O . LEU A 1 95 ? -33.493 -15.523 13.347 1.00 87.56 95 LEU A O 1
ATOM 785 N N . LEU A 1 96 ? -32.377 -17.459 13.230 1.00 84.75 96 LEU A N 1
ATOM 786 C CA . LEU A 1 96 ? -33.562 -18.302 13.008 1.00 84.75 96 LEU A CA 1
ATOM 787 C C . LEU A 1 96 ? 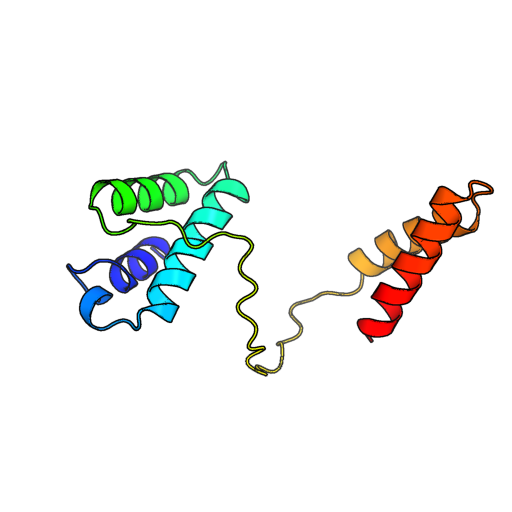-34.489 -18.406 14.229 1.00 84.75 96 LEU A C 1
ATOM 789 O O . LEU A 1 96 ? -35.682 -18.652 14.072 1.00 84.75 96 LEU A O 1
ATOM 793 N N . GLN A 1 97 ? -33.952 -18.260 15.443 1.00 87.75 97 GLN A N 1
ATOM 794 C CA . GLN A 1 97 ? -34.737 -18.272 16.684 1.00 87.75 97 GLN A CA 1
ATOM 795 C C . GLN A 1 97 ? -35.354 -16.905 17.020 1.00 87.75 97 GLN A C 1
ATOM 797 O O . GLN A 1 97 ? -36.190 -16.819 17.924 1.00 87.75 97 GLN A O 1
ATOM 802 N N . SER A 1 98 ? -34.956 -15.845 16.314 1.00 83.38 98 SER A N 1
ATOM 803 C CA . SER A 1 98 ? -35.502 -14.505 16.508 1.00 83.38 98 SER A CA 1
ATOM 804 C C . SER A 1 98 ? -36.892 -14.362 15.876 1.00 83.38 98 SER A C 1
ATOM 806 O O . SER A 1 98 ? -37.206 -14.980 14.861 1.00 83.38 98 SER A O 1
ATOM 808 N N . LYS A 1 99 ? -37.743 -13.533 16.491 1.00 84.06 99 LYS A N 1
ATOM 809 C CA . LYS A 1 99 ? -39.060 -13.135 15.950 1.00 84.06 99 LYS A CA 1
ATOM 810 C C . LYS A 1 99 ? -39.000 -11.800 15.204 1.00 84.06 99 LYS A C 1
ATOM 812 O O . LYS A 1 99 ? -40.035 -11.319 14.746 1.00 84.06 99 LYS A O 1
ATOM 817 N N . ASP A 1 100 ? -37.814 -11.201 15.129 1.00 87.88 100 ASP A N 1
ATOM 818 C CA . ASP A 1 100 ? -37.589 -9.949 14.425 1.00 87.88 100 ASP A CA 1
ATOM 819 C C . ASP A 1 100 ? -37.575 -10.196 12.902 1.00 87.88 100 ASP A C 1
ATOM 821 O O . ASP A 1 100 ? -36.826 -11.061 12.430 1.00 87.88 100 ASP A O 1
ATOM 825 N N . PRO A 1 101 ? -38.395 -9.480 12.108 1.00 83.31 101 PRO A N 1
ATOM 826 C CA . PRO A 1 101 ? -38.368 -9.592 10.652 1.00 83.31 101 PRO A CA 1
ATOM 827 C C . PRO A 1 101 ? -36.991 -9.292 10.034 1.00 83.31 101 PRO A C 1
ATOM 829 O O . PRO A 1 101 ? -36.677 -9.868 8.990 1.00 83.31 101 PRO A O 1
ATOM 832 N N . GLU A 1 102 ? -36.161 -8.445 10.650 1.00 80.19 102 GLU A N 1
ATOM 833 C CA . GLU A 1 102 ? -34.805 -8.146 10.168 1.00 80.19 102 GLU A CA 1
ATOM 834 C C . GLU A 1 102 ? -33.861 -9.340 10.362 1.00 80.19 102 GLU A C 1
ATOM 836 O O . GLU A 1 102 ? -33.130 -9.721 9.441 1.00 80.19 102 GLU A O 1
ATOM 841 N N . ASP A 1 103 ? -33.940 -10.006 11.514 1.00 79.38 103 ASP A N 1
ATOM 842 C CA . ASP A 1 103 ? -33.135 -11.195 11.806 1.00 79.38 103 ASP A CA 1
ATOM 843 C C . ASP A 1 103 ? -33.510 -12.372 10.893 1.00 79.38 103 ASP A C 1
ATOM 845 O O . ASP A 1 103 ? -32.640 -13.100 10.410 1.00 79.38 103 ASP A O 1
ATOM 849 N N . VAL A 1 104 ? -34.800 -12.525 10.578 1.00 83.19 104 VAL A N 1
ATOM 850 C CA . VAL A 1 104 ? -35.284 -13.538 9.626 1.00 83.19 104 VAL A CA 1
ATOM 851 C C . VAL A 1 104 ? -34.728 -13.285 8.219 1.00 83.19 104 VAL A C 1
ATOM 853 O O . VAL A 1 104 ? -34.339 -14.222 7.515 1.00 83.19 104 VAL A O 1
ATOM 856 N N . GLN A 1 105 ? -34.647 -12.024 7.789 1.00 83.06 105 GLN A N 1
ATOM 857 C CA . GLN A 1 105 ? -34.029 -11.673 6.507 1.00 83.06 105 GLN A CA 1
ATOM 858 C C . GLN A 1 105 ? -32.521 -11.942 6.510 1.00 83.06 105 GLN A C 1
ATOM 860 O O . GLN A 1 105 ? -32.000 -12.508 5.543 1.00 83.06 105 GLN A O 1
ATOM 865 N N . ALA A 1 106 ? -31.835 -11.605 7.603 1.00 86.00 106 ALA A N 1
ATOM 866 C CA . ALA A 1 106 ? -30.415 -11.885 7.774 1.00 86.00 106 ALA A CA 1
ATOM 867 C C . ALA A 1 106 ? -30.121 -13.397 7.748 1.00 86.00 106 ALA A C 1
ATOM 86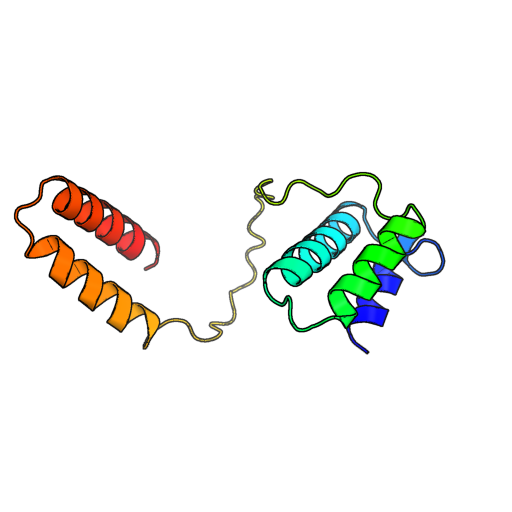9 O O . ALA A 1 106 ? -29.171 -13.823 7.086 1.00 86.00 106 ALA A O 1
ATOM 870 N N . ALA A 1 107 ? -30.970 -14.225 8.371 1.00 87.12 107 ALA A N 1
ATO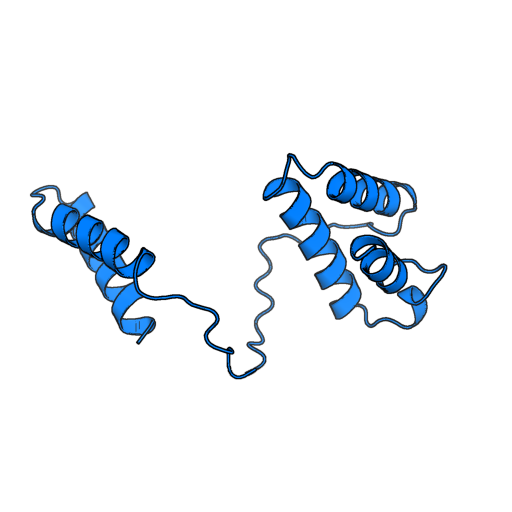M 871 C CA . ALA A 1 107 ? -30.872 -15.684 8.306 1.00 87.12 107 ALA A CA 1
ATOM 872 C C . ALA A 1 107 ? -30.988 -16.201 6.864 1.00 87.12 107 ALA A C 1
ATOM 874 O O . ALA A 1 107 ? -30.153 -16.984 6.413 1.00 87.12 107 ALA A O 1
ATOM 875 N N . ASN A 1 108 ? -31.984 -15.725 6.111 1.00 85.19 108 ASN A N 1
ATOM 876 C CA . ASN A 1 108 ? -32.192 -16.124 4.716 1.00 85.19 108 ASN A CA 1
ATOM 877 C C . ASN A 1 108 ? -31.010 -15.741 3.814 1.00 85.19 108 ASN A C 1
ATOM 879 O O . ASN A 1 108 ? -30.639 -16.494 2.908 1.00 85.19 108 ASN A O 1
ATOM 883 N N . TRP A 1 109 ? -30.400 -14.581 4.061 1.00 88.75 109 TRP A N 1
ATOM 884 C CA . TRP A 1 109 ? -29.202 -14.154 3.344 1.00 88.75 109 TRP A CA 1
ATOM 885 C C . TRP A 1 109 ? -27.997 -15.048 3.665 1.00 88.75 109 TRP A C 1
ATOM 887 O O . TRP A 1 109 ? -27.295 -15.477 2.747 1.00 88.75 109 TRP A O 1
ATOM 897 N N . LEU A 1 110 ? -27.804 -15.384 4.944 1.00 82.19 110 LEU A N 1
ATOM 898 C CA . LEU A 1 110 ? -26.711 -16.233 5.420 1.00 82.19 110 LEU A CA 1
ATOM 899 C C . LEU A 1 110 ? -26.831 -17.684 4.921 1.00 82.19 110 LEU A C 1
ATOM 901 O O . LEU A 1 110 ? -25.841 -18.272 4.500 1.00 82.19 110 LEU A O 1
ATOM 905 N N . ILE A 1 111 ? -28.044 -18.240 4.863 1.00 83.81 111 ILE A N 1
ATOM 906 C CA . ILE A 1 111 ? -28.295 -19.558 4.253 1.00 83.81 111 ILE A CA 1
ATOM 907 C C . ILE A 1 111 ? -27.898 -19.544 2.771 1.00 83.81 111 ILE A C 1
ATOM 909 O O . ILE A 1 111 ? -27.240 -20.458 2.278 1.00 83.81 111 ILE A O 1
ATOM 913 N N . LYS A 1 112 ? -28.265 -18.484 2.043 1.00 81.50 112 LYS A N 1
ATOM 914 C CA . LYS A 1 112 ? -27.988 -18.368 0.606 1.00 81.50 112 LYS A CA 1
ATOM 915 C C . LYS A 1 112 ? -26.502 -18.180 0.295 1.00 81.50 112 LYS A C 1
ATOM 917 O O . LYS A 1 112 ? -26.081 -18.555 -0.799 1.00 81.50 112 LYS A O 1
ATOM 922 N N . SER A 1 113 ? -25.727 -17.576 1.198 1.00 73.06 113 SER A N 1
ATOM 923 C CA . SER A 1 113 ? -24.273 -17.484 1.042 1.00 73.06 113 SER A CA 1
ATOM 924 C C . SER A 1 113 ? -23.594 -18.821 1.335 1.00 73.06 113 SER A C 1
ATOM 926 O O . SER A 1 113 ? -22.757 -19.222 0.535 1.00 73.06 113 SER A O 1
ATOM 928 N N . MET A 1 114 ? -24.026 -19.556 2.368 1.00 75.50 114 MET A N 1
ATOM 929 C CA . MET A 1 114 ? -23.508 -20.897 2.685 1.00 75.50 114 MET A CA 1
ATOM 930 C C . MET A 1 114 ? -23.733 -21.906 1.546 1.00 75.50 114 MET A C 1
ATOM 932 O O . MET A 1 114 ? -22.803 -22.590 1.150 1.00 75.50 114 MET A O 1
ATOM 936 N N . VAL A 1 115 ? -24.924 -21.937 0.935 1.00 69.31 115 VAL A N 1
ATOM 937 C CA . VAL A 1 115 ? -25.248 -22.883 -0.162 1.00 69.31 115 VAL A CA 1
ATOM 938 C C . VAL A 1 115 ? -24.440 -22.633 -1.444 1.00 69.31 115 VAL A C 1
ATOM 940 O O . VAL A 1 115 ? -24.303 -23.523 -2.273 1.00 69.31 115 VAL A O 1
ATOM 943 N N . LYS A 1 116 ? -23.924 -21.417 -1.651 1.00 59.25 116 LYS A N 1
ATOM 944 C CA . LYS A 1 116 ? -23.071 -21.097 -2.809 1.00 59.25 116 LYS A CA 1
ATOM 945 C C . LYS A 1 116 ? -21.589 -21.385 -2.559 1.00 59.25 116 LYS A C 1
ATOM 947 O O . LYS A 1 116 ? -20.807 -21.290 -3.504 1.00 59.25 116 LYS A O 1
ATOM 952 N N . GLU A 1 117 ? -21.208 -21.612 -1.301 1.00 55.22 117 GLU A N 1
ATOM 953 C CA . GLU A 1 117 ? -19.833 -21.911 -0.893 1.00 55.22 117 GLU A CA 1
ATOM 954 C C . GLU A 1 117 ? -19.511 -23.422 -0.955 1.00 55.22 117 GLU A C 1
ATOM 956 O O . GLU A 1 117 ? -18.322 -23.748 -0.988 1.00 55.22 117 GLU A O 1
ATOM 961 N N . ASP A 1 118 ? -20.524 -24.301 -1.050 1.00 43.41 118 ASP A N 1
ATOM 962 C CA . ASP A 1 118 ? -20.409 -25.763 -1.250 1.00 43.41 118 ASP A CA 1
ATOM 963 C C . ASP A 1 118 ? -20.378 -26.207 -2.729 1.00 43.41 118 ASP A C 1
ATOM 965 O O . ASP A 1 118 ? -21.093 -25.607 -3.570 1.00 43.41 118 ASP A O 1
#

pLDDT: mean 77.19, std 18.69, range [35.47, 96.81]

Organism: Anoplophora glabripennis (NCBI:txid217634)

Foldseek 3Di:
DVLVVLLQLQDPVHCNVVHDPVSNLVSLLVLVVCCVVPVVPVVSVVSNVVCVVVVSPVDNDPNPDPPDDPPPDPPPPPDDDDPVVVVLVVLLVVLVPDPDPVSVVVNVVSVVVVVVVD

Secondary structure (DSSP, 8-state):
-HHHHHHHHH-TTTTTTTS-HHHHHHHHHHHHHHHHH-TT-HHHHHHHHHHHHTTS-SSPPPTT--------------S-SSHHHHHHHHHHHHHHH---HHHHHHHHHHHHHHHHH-